Protein AF-A0A919G7D2-F1 (afdb_monomer_lite)

Foldseek 3Di:
DKFKFAADDDDDDPDPPDDDPDDDDDDDPDAPPPDWDWDADPVRQWIWIHDRVRRMIMTGHPVVCVVCVVVCCVRGNDTPDDD

Secondary structure (DSSP, 8-state):
-EEEEEPPPPPPPP-----TT-PPPS-SS-S-SSS-EEEE-TTSSSEEEEETTTTEEEEE-HHHHHHHHHHHHHHH-S-SEE-

Sequenc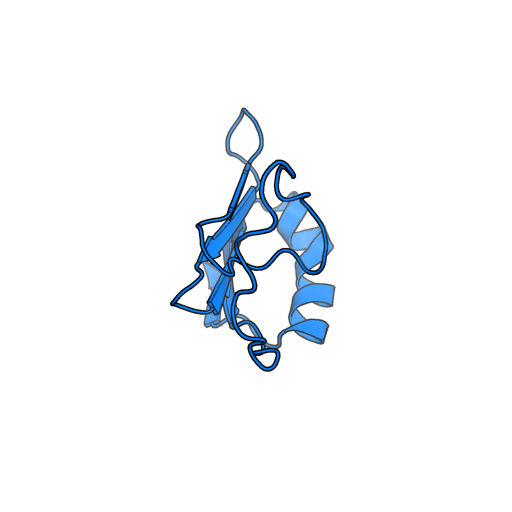e (83 aa):
MRIRIRRRRKEARPYICAIPGRPPRPGKGTYPDGDYYLHVTDDLRLGTFGHPWEQTLTIWGPTLLAAVAPELTELLGNPIRQR

Organism: NCBI:txid67307

Structure (mmCIF, N/CA/C/O backbone):
data_AF-A0A919G7D2-F1
#
_entry.id   AF-A0A919G7D2-F1
#
loop_
_atom_site.group_PDB
_atom_site.id
_atom_site.type_symbol
_atom_site.label_atom_id
_atom_site.label_alt_id
_atom_site.label_comp_id
_atom_site.label_asym_id
_atom_site.label_entity_id
_atom_site.label_seq_id
_atom_site.pdbx_PDB_ins_code
_atom_site.Cartn_x
_atom_site.Cartn_y
_atom_site.Cartn_z
_atom_site.occupancy
_atom_site.B_iso_or_equiv
_atom_site.auth_seq_id
_atom_site.auth_comp_id
_atom_site.auth_asym_id
_atom_site.auth_atom_id
_atom_site.pdbx_PDB_model_num
ATOM 1 N N . MET A 1 1 ? -13.252 0.147 5.710 1.00 82.88 1 MET A N 1
ATOM 2 C CA . MET A 1 1 ? -12.129 -0.255 6.578 1.00 82.88 1 MET A CA 1
ATOM 3 C C . MET A 1 1 ? -10.822 -0.128 5.806 1.00 82.88 1 MET A C 1
ATOM 5 O O . MET A 1 1 ? -10.772 -0.522 4.639 1.00 82.88 1 MET A O 1
ATOM 9 N N . ARG A 1 2 ? -9.807 0.476 6.425 1.00 89.12 2 ARG A N 1
ATOM 10 C CA . ARG A 1 2 ? -8.469 0.757 5.896 1.00 89.12 2 ARG A CA 1
ATOM 11 C C . ARG A 1 2 ? -7.420 0.728 7.010 1.00 89.12 2 ARG A C 1
ATOM 13 O O . ARG A 1 2 ? -7.693 1.153 8.134 1.00 89.12 2 ARG A O 1
ATOM 20 N N . ILE A 1 3 ? -6.202 0.313 6.677 1.00 90.06 3 ILE A N 1
ATOM 21 C CA . ILE A 1 3 ? -5.043 0.368 7.578 1.00 90.06 3 ILE A CA 1
ATOM 22 C C . ILE A 1 3 ? -3.901 1.149 6.932 1.00 90.06 3 ILE A C 1
ATOM 24 O O . ILE A 1 3 ? -3.738 1.135 5.713 1.00 90.06 3 ILE A O 1
ATOM 28 N N . ARG A 1 4 ? -3.098 1.827 7.752 1.00 90.50 4 ARG A N 1
ATOM 29 C CA . ARG A 1 4 ? -1.865 2.500 7.340 1.00 90.50 4 ARG A CA 1
ATOM 30 C C . ARG A 1 4 ? -0.705 2.006 8.189 1.00 90.50 4 ARG A C 1
ATOM 32 O O . ARG A 1 4 ? -0.752 2.126 9.410 1.00 90.50 4 ARG A O 1
ATOM 39 N N . ILE A 1 5 ? 0.339 1.504 7.545 1.00 88.81 5 ILE A N 1
ATOM 40 C CA . ILE A 1 5 ? 1.525 0.922 8.184 1.00 88.81 5 ILE A CA 1
ATOM 41 C C . ILE A 1 5 ? 2.774 1.735 7.822 1.00 88.81 5 ILE A C 1
ATOM 43 O O . ILE A 1 5 ? 2.904 2.211 6.687 1.00 88.81 5 ILE A O 1
ATOM 47 N N . ARG A 1 6 ? 3.697 1.903 8.784 1.00 86.25 6 ARG A N 1
ATOM 48 C CA . ARG A 1 6 ? 5.027 2.475 8.519 1.00 86.25 6 ARG A CA 1
ATOM 49 C C . ARG A 1 6 ? 5.875 1.412 7.844 1.00 86.25 6 ARG A C 1
ATOM 51 O O . ARG A 1 6 ? 5.877 0.261 8.252 1.00 86.25 6 ARG A O 1
ATOM 58 N N . ARG A 1 7 ? 6.640 1.806 6.838 1.00 75.81 7 ARG A N 1
ATOM 59 C CA . ARG A 1 7 ? 7.556 0.903 6.152 1.00 75.81 7 ARG A CA 1
ATOM 60 C C . ARG A 1 7 ? 8.949 0.974 6.755 1.00 75.81 7 ARG A C 1
ATOM 62 O O . ARG A 1 7 ? 9.422 2.057 7.103 1.00 75.81 7 ARG A O 1
ATOM 69 N N . ARG A 1 8 ? 9.621 -0.176 6.859 1.00 67.88 8 ARG A N 1
ATOM 70 C CA . ARG A 1 8 ? 11.034 -0.222 7.249 1.00 67.88 8 ARG A CA 1
ATOM 71 C C . ARG A 1 8 ? 11.898 0.343 6.125 1.00 67.88 8 ARG A C 1
ATOM 73 O O . ARG A 1 8 ? 11.761 -0.050 4.969 1.00 67.88 8 ARG A O 1
ATOM 80 N N . ARG A 1 9 ? 12.789 1.271 6.478 1.00 56.34 9 ARG A N 1
ATOM 81 C CA . ARG A 1 9 ? 13.772 1.853 5.560 1.00 56.34 9 ARG A CA 1
ATOM 82 C C . ARG A 1 9 ? 14.752 0.752 5.144 1.00 56.34 9 ARG A C 1
ATOM 84 O O . ARG A 1 9 ? 15.446 0.216 6.002 1.00 56.34 9 ARG A O 1
ATOM 91 N N . LYS A 1 10 ? 14.828 0.421 3.852 1.00 51.28 10 LYS A N 1
ATOM 92 C CA . LYS A 1 10 ? 16.060 -0.164 3.304 1.00 51.28 10 LYS A CA 1
ATOM 93 C C . LYS A 1 10 ? 17.035 0.976 3.034 1.00 51.28 10 LYS A C 1
ATOM 95 O O . LYS A 1 10 ? 16.620 2.065 2.645 1.00 51.28 10 LYS A O 1
ATOM 100 N N . GLU A 1 11 ? 18.307 0.732 3.310 1.00 46.00 11 GLU A N 1
ATOM 101 C CA . GLU A 1 11 ? 19.405 1.651 3.028 1.00 46.00 11 GLU A CA 1
ATOM 102 C C . GLU A 1 11 ? 19.304 2.149 1.577 1.00 46.00 11 GLU A C 1
ATOM 104 O O . GLU A 1 11 ?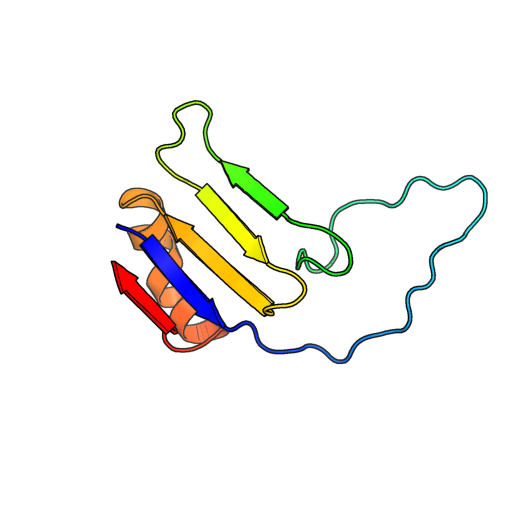 19.202 1.351 0.642 1.00 46.00 11 GLU A O 1
ATOM 109 N N . ALA A 1 12 ? 19.217 3.470 1.410 1.00 45.62 12 ALA A N 1
ATOM 110 C CA . ALA A 1 12 ? 19.015 4.098 0.112 1.00 45.62 12 ALA A CA 1
ATOM 111 C C . ALA A 1 12 ? 20.291 3.933 -0.717 1.00 45.62 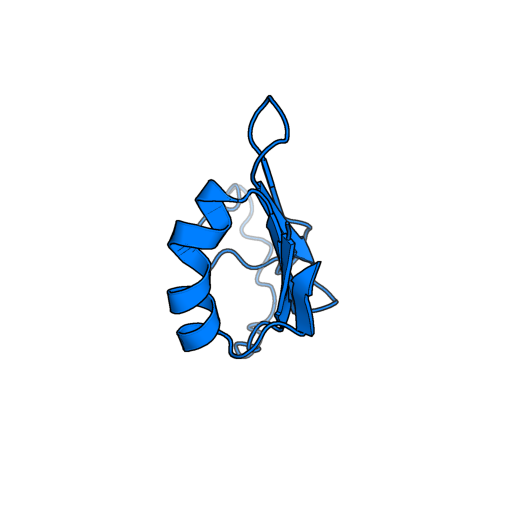12 ALA A C 1
ATOM 113 O O . ALA A 1 12 ? 21.356 4.396 -0.311 1.00 45.62 12 ALA A O 1
ATOM 114 N N . ARG A 1 13 ? 20.198 3.278 -1.877 1.00 44.88 13 ARG A N 1
ATOM 115 C CA . ARG A 1 13 ? 21.271 3.346 -2.873 1.00 44.88 13 ARG A CA 1
ATOM 116 C C . ARG A 1 13 ? 21.069 4.614 -3.704 1.00 44.88 13 ARG A C 1
ATOM 118 O O . ARG A 1 13 ? 19.926 4.901 -4.052 1.00 44.88 13 ARG A O 1
ATOM 125 N N . PRO A 1 14 ? 22.136 5.373 -4.011 1.00 40.78 14 PRO A N 1
ATOM 126 C CA . PRO A 1 14 ? 22.018 6.586 -4.803 1.00 40.78 14 PRO A CA 1
ATOM 127 C C . PRO A 1 14 ? 21.394 6.261 -6.160 1.00 40.78 14 PRO A C 1
ATOM 129 O O . PRO A 1 14 ? 21.720 5.255 -6.794 1.00 40.78 14 PRO A O 1
ATOM 132 N N . TYR A 1 15 ? 20.464 7.115 -6.566 1.00 47.38 15 TYR A N 1
ATOM 133 C CA . TYR A 1 15 ? 19.679 7.002 -7.784 1.00 47.38 15 TYR A CA 1
ATOM 134 C C . TYR A 1 15 ? 20.612 6.981 -9.001 1.00 47.38 15 TYR A C 1
ATOM 136 O O . TYR A 1 15 ? 21.136 8.013 -9.413 1.00 47.38 15 TYR A O 1
ATOM 144 N N . ILE A 1 16 ? 20.831 5.807 -9.593 1.00 43.78 16 ILE A N 1
ATOM 145 C CA . ILE A 1 16 ? 21.499 5.701 -10.894 1.00 43.78 16 ILE A CA 1
ATOM 146 C C . ILE A 1 16 ? 20.416 5.853 -11.961 1.00 43.78 16 ILE A C 1
ATOM 148 O O . ILE A 1 16 ? 19.928 4.878 -12.529 1.00 43.78 16 ILE A O 1
ATOM 152 N N . CYS A 1 17 ? 19.982 7.089 -12.190 1.00 43.47 17 CYS A N 1
ATOM 153 C CA . CYS A 1 17 ? 19.134 7.418 -13.325 1.00 43.47 17 CYS A CA 1
ATOM 154 C C . CYS A 1 17 ? 20.011 8.078 -14.390 1.00 43.47 17 CYS A C 1
ATOM 156 O O . CYS A 1 17 ? 20.295 9.264 -14.282 1.00 43.47 17 CYS A O 1
ATOM 158 N N . ALA A 1 18 ? 20.499 7.280 -15.347 1.00 48.22 18 ALA A N 1
ATOM 159 C CA . ALA A 1 18 ? 20.733 7.656 -16.751 1.00 48.22 18 ALA A CA 1
ATOM 160 C C . ALA A 1 18 ? 21.649 6.623 -17.435 1.00 48.22 18 ALA A C 1
ATOM 162 O O . ALA A 1 18 ? 22.854 6.821 -17.556 1.00 48.22 18 ALA A O 1
ATOM 163 N N . ILE A 1 19 ? 21.076 5.521 -17.930 1.00 53.19 19 ILE A N 1
ATOM 164 C CA . ILE A 1 19 ? 21.656 4.851 -19.103 1.00 53.19 19 ILE A CA 1
ATOM 165 C C . ILE A 1 19 ? 20.885 5.403 -20.308 1.00 53.19 19 ILE A C 1
ATOM 167 O O . ILE A 1 19 ? 19.672 5.174 -20.375 1.00 53.19 19 ILE A O 1
ATOM 171 N N . PRO A 1 20 ? 21.528 6.136 -21.234 1.00 50.78 20 PRO A N 1
ATOM 172 C CA . PRO A 1 20 ? 20.859 6.647 -22.425 1.00 50.78 20 PRO A CA 1
ATOM 173 C C . PRO A 1 20 ? 20.189 5.508 -23.206 1.00 50.78 20 PRO A C 1
ATOM 175 O O . PRO A 1 20 ? 20.823 4.502 -23.516 1.00 50.78 20 PRO A O 1
ATOM 178 N N . GLY A 1 21 ? 18.896 5.651 -23.507 1.00 60.94 21 GLY A N 1
ATOM 179 C CA . GLY A 1 21 ? 18.162 4.737 -24.389 1.00 60.94 21 GLY A CA 1
ATOM 180 C C . GLY A 1 21 ? 17.490 3.521 -23.737 1.00 60.94 21 GLY A C 1
ATOM 181 O O . GLY A 1 21 ? 16.869 2.739 -24.454 1.00 60.94 21 GLY A O 1
ATOM 182 N N . ARG A 1 22 ? 17.544 3.344 -22.406 1.00 52.19 22 ARG A N 1
ATOM 183 C CA . ARG A 1 22 ? 16.793 2.269 -21.727 1.00 52.19 22 ARG A CA 1
ATOM 184 C C . ARG A 1 22 ? 15.562 2.824 -20.996 1.00 52.19 22 ARG A C 1
ATOM 186 O O . ARG A 1 22 ? 15.746 3.645 -20.100 1.00 52.19 22 ARG A O 1
ATOM 193 N N . PRO A 1 23 ? 14.329 2.357 -21.276 1.00 51.12 23 PRO A N 1
ATOM 194 C CA . PRO A 1 23 ? 13.203 2.655 -20.397 1.00 51.12 23 PRO A CA 1
ATOM 195 C C . PRO A 1 23 ? 13.448 1.986 -19.028 1.00 51.12 23 PRO A C 1
ATOM 197 O O . PRO A 1 23 ? 13.824 0.805 -18.989 1.00 51.12 23 PRO A O 1
ATOM 200 N N . PRO A 1 24 ? 13.273 2.696 -17.899 1.00 54.31 24 PRO A N 1
ATOM 201 C CA . PRO A 1 24 ? 13.322 2.084 -16.573 1.00 54.31 24 PRO A CA 1
ATOM 202 C C . PRO A 1 24 ? 12.317 0.924 -16.504 1.00 54.31 24 PRO A C 1
ATOM 204 O O . PRO A 1 24 ? 11.154 1.100 -16.861 1.00 54.31 24 PRO A O 1
ATOM 207 N N . ARG A 1 25 ? 12.742 -0.281 -16.088 1.00 52.22 25 ARG A N 1
ATOM 208 C CA . ARG A 1 25 ? 11.811 -1.415 -15.938 1.00 52.22 25 ARG A CA 1
ATOM 209 C C . ARG A 1 25 ? 11.193 -1.445 -14.535 1.00 52.22 25 ARG A C 1
ATOM 211 O O . ARG A 1 25 ? 11.935 -1.291 -13.563 1.00 52.22 25 ARG A O 1
ATOM 218 N N . PRO A 1 26 ? 9.881 -1.723 -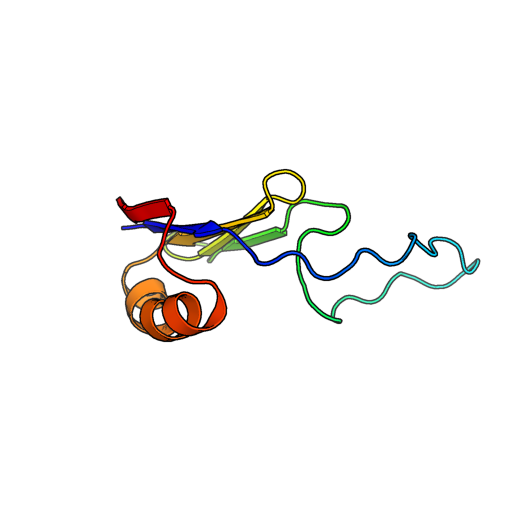14.424 1.00 52.00 26 PRO A N 1
ATOM 219 C CA . PRO A 1 26 ? 9.195 -1.870 -13.148 1.00 52.00 26 PRO A CA 1
ATOM 220 C C . PRO A 1 26 ? 9.580 -3.210 -12.502 1.00 52.00 26 PRO A C 1
ATOM 222 O O . PRO A 1 26 ? 9.627 -4.234 -13.182 1.00 52.00 26 PRO A O 1
ATOM 225 N N . GLY A 1 27 ? 9.837 -3.221 -11.188 1.00 52.12 27 GLY A N 1
ATOM 226 C CA . GLY A 1 27 ? 9.826 -4.470 -10.413 1.00 52.12 27 GLY A CA 1
ATOM 227 C C . GLY A 1 27 ? 11.129 -4.941 -9.761 1.00 52.12 27 GLY A C 1
ATOM 228 O O . GLY A 1 27 ? 11.457 -6.121 -9.850 1.00 52.12 27 GLY A O 1
ATOM 229 N N . LYS A 1 28 ? 11.823 -4.107 -8.976 1.00 38.81 28 LYS A N 1
ATOM 230 C CA . LYS A 1 28 ? 12.622 -4.674 -7.871 1.00 38.81 28 LYS A CA 1
ATOM 231 C C . LYS A 1 28 ? 12.436 -3.902 -6.568 1.00 38.81 28 LYS A C 1
ATOM 233 O O . LYS A 1 28 ? 13.145 -2.946 -6.291 1.00 38.81 28 LYS A O 1
ATOM 238 N N . GLY A 1 29 ? 11.468 -4.374 -5.775 1.00 46.06 29 GLY A N 1
ATOM 239 C CA . GLY A 1 29 ? 11.131 -3.850 -4.452 1.00 46.06 29 GLY A CA 1
ATOM 240 C C . GLY A 1 29 ? 10.198 -2.651 -4.509 1.00 46.06 29 GLY A C 1
ATOM 241 O O . GLY A 1 29 ? 10.574 -1.604 -4.004 1.00 46.06 29 GLY A O 1
ATOM 242 N N . THR A 1 30 ? 9.018 -2.782 -5.127 1.00 46.50 30 THR A N 1
ATOM 243 C CA . THR A 1 30 ? 8.123 -1.644 -5.374 1.00 46.50 30 THR A CA 1
ATOM 244 C C . THR A 1 30 ? 7.672 -0.997 -4.069 1.00 46.50 30 THR A C 1
ATOM 246 O O . THR A 1 30 ? 6.740 -1.402 -3.379 1.00 46.50 30 THR A O 1
ATOM 249 N N . TYR A 1 31 ? 8.433 0.026 -3.734 1.00 49.84 31 TYR A N 1
ATOM 250 C CA . TYR A 1 31 ? 8.216 1.051 -2.758 1.00 49.84 31 TYR A CA 1
ATOM 251 C C . TYR A 1 31 ? 8.245 2.342 -3.578 1.00 49.84 31 TYR A C 1
ATOM 253 O O . TYR A 1 31 ? 9.037 2.409 -4.516 1.00 49.84 31 TYR A O 1
ATOM 261 N N . PRO A 1 32 ? 7.434 3.369 -3.278 1.00 48.69 32 PRO A N 1
ATOM 262 C CA . PRO A 1 32 ? 7.730 4.699 -3.772 1.00 48.69 32 PRO A CA 1
ATOM 263 C C . PRO A 1 32 ? 9.153 5.101 -3.351 1.00 48.69 32 PRO A C 1
ATOM 265 O O . PRO A 1 32 ? 9.400 5.433 -2.193 1.00 48.69 32 PRO A O 1
ATOM 268 N N . ASP A 1 33 ? 10.074 4.957 -4.300 1.00 55.34 33 ASP A N 1
ATOM 269 C CA . ASP A 1 33 ? 11.450 5.444 -4.338 1.00 55.34 33 ASP A CA 1
ATOM 270 C C . ASP A 1 33 ? 11.533 6.340 -5.577 1.00 55.34 33 ASP A C 1
ATOM 272 O O . ASP A 1 33 ? 11.978 5.929 -6.646 1.00 55.34 33 ASP A O 1
ATOM 276 N N . GLY A 1 34 ? 10.900 7.509 -5.467 1.00 66.81 34 GLY A N 1
ATOM 277 C CA . GLY A 1 34 ? 10.731 8.458 -6.567 1.00 66.81 34 GLY A CA 1
ATOM 278 C C . GLY A 1 34 ? 9.317 9.030 -6.647 1.00 66.81 34 GLY A C 1
ATOM 279 O O . GLY A 1 34 ? 9.164 10.230 -6.472 1.00 66.81 34 GLY A O 1
ATOM 280 N N . ASP A 1 35 ? 8.287 8.179 -6.788 1.00 70.62 35 ASP A N 1
ATOM 281 C CA . ASP A 1 35 ? 6.908 8.599 -7.128 1.00 70.62 35 ASP A CA 1
ATOM 282 C C . ASP A 1 35 ? 5.814 7.870 -6.335 1.00 70.62 35 ASP A C 1
ATOM 284 O O . ASP A 1 35 ? 6.065 6.818 -5.755 1.00 70.62 35 ASP A O 1
ATOM 288 N N . TYR A 1 36 ? 4.583 8.400 -6.321 1.00 78.38 36 TYR A N 1
ATOM 289 C CA . TYR A 1 36 ? 3.416 7.752 -5.703 1.00 78.38 36 TYR A CA 1
ATOM 290 C C . TYR A 1 36 ? 3.008 6.470 -6.440 1.00 78.38 36 TYR A C 1
ATOM 292 O O . TYR A 1 36 ? 2.866 6.466 -7.659 1.00 78.38 36 TYR A O 1
ATOM 300 N N . TYR A 1 37 ? 2.711 5.407 -5.686 1.00 80.94 37 TYR A N 1
ATOM 301 C CA . TYR A 1 37 ? 2.094 4.193 -6.231 1.00 80.94 37 TYR A CA 1
ATOM 302 C C . TYR A 1 37 ? 0.649 4.081 -5.754 1.00 80.94 37 TYR A C 1
ATOM 304 O O . TYR A 1 37 ? 0.392 4.100 -4.547 1.00 80.94 37 TYR A O 1
ATOM 312 N N . LEU A 1 38 ? -0.273 3.928 -6.703 1.00 89.25 38 LEU A N 1
ATOM 313 C CA . LEU A 1 38 ? -1.694 3.715 -6.464 1.00 89.25 38 LEU A CA 1
ATOM 314 C C . LEU A 1 38 ? -2.150 2.502 -7.278 1.00 89.25 38 LEU A C 1
ATOM 316 O O . LEU A 1 38 ? -2.136 2.543 -8.504 1.00 89.25 38 LEU A O 1
ATOM 320 N N . HIS A 1 39 ? -2.557 1.436 -6.592 1.00 90.75 39 HIS A N 1
ATOM 321 C CA . HIS A 1 39 ? -3.213 0.290 -7.223 1.00 90.75 39 HIS A CA 1
ATOM 322 C C . HIS A 1 39 ? -4.630 0.205 -6.687 1.00 90.75 39 HIS A C 1
ATOM 324 O O . HIS A 1 39 ? -4.817 0.154 -5.471 1.00 90.75 39 HIS A O 1
ATOM 330 N N . VAL A 1 40 ? -5.618 0.198 -7.568 1.00 95.31 40 VAL A N 1
ATOM 331 C CA . VAL A 1 40 ? -7.026 0.239 -7.186 1.00 95.31 40 VAL A CA 1
ATOM 332 C C . VAL A 1 40 ? -7.855 -0.536 -8.206 1.00 95.31 40 VAL A C 1
ATOM 334 O O . VAL A 1 40 ? -7.477 -0.597 -9.374 1.00 95.31 40 VAL A O 1
ATOM 337 N N . THR A 1 41 ? -8.945 -1.163 -7.768 1.00 94.56 41 THR A N 1
ATOM 338 C CA . THR A 1 41 ? -9.948 -1.732 -8.680 1.00 94.56 41 THR A CA 1
ATOM 339 C C . THR A 1 41 ? -10.749 -0.639 -9.377 1.00 94.56 41 THR A C 1
ATOM 341 O O . THR A 1 41 ? -10.885 0.460 -8.846 1.00 94.56 41 THR A O 1
ATOM 344 N N . ASP A 1 42 ? -11.343 -0.948 -10.529 1.00 96.06 42 ASP A N 1
ATOM 345 C CA . ASP A 1 42 ? -12.156 0.018 -11.287 1.00 96.06 42 ASP A CA 1
ATOM 346 C C . ASP A 1 42 ? -13.328 0.586 -10.469 1.00 96.06 42 ASP A C 1
ATOM 348 O O . ASP A 1 42 ? -13.708 1.745 -10.619 1.00 96.06 42 ASP A O 1
ATOM 352 N N . ASP A 1 43 ? -13.875 -0.214 -9.550 1.00 95.69 43 ASP A N 1
ATOM 353 C CA . ASP A 1 43 ? -14.961 0.175 -8.646 1.00 95.69 43 ASP A CA 1
ATOM 354 C C . ASP A 1 43 ? -14.488 0.881 -7.359 1.00 95.69 43 ASP A C 1
ATOM 356 O O . ASP A 1 43 ? -15.299 1.204 -6.488 1.00 95.69 43 ASP A O 1
ATOM 360 N N . LEU A 1 44 ? -13.177 1.102 -7.220 1.00 93.25 44 LEU A N 1
ATOM 361 C CA . LEU A 1 44 ? -12.507 1.769 -6.101 1.00 93.25 44 LEU A CA 1
ATOM 362 C C . LEU A 1 44 ? -12.689 1.109 -4.723 1.00 93.25 44 LEU A C 1
ATOM 364 O O . LEU A 1 44 ? -12.284 1.674 -3.699 1.00 93.25 44 LEU A O 1
ATOM 368 N N . ARG A 1 45 ? -13.256 -0.101 -4.661 1.00 94.88 45 ARG A N 1
ATOM 369 C CA . ARG A 1 45 ? -13.586 -0.767 -3.390 1.00 94.88 45 ARG A CA 1
ATOM 370 C C . ARG A 1 45 ? -12.368 -1.284 -2.638 1.00 94.88 45 ARG A C 1
ATOM 372 O O . ARG A 1 45 ? -12.409 -1.364 -1.406 1.00 94.88 45 ARG A O 1
ATOM 379 N N . LEU A 1 46 ? -11.300 -1.636 -3.349 1.00 95.06 46 LEU A N 1
ATOM 380 C CA . LEU A 1 46 ? -10.070 -2.164 -2.768 1.00 95.06 46 LEU A CA 1
ATOM 381 C C . LEU A 1 46 ? -8.838 -1.577 -3.446 1.00 95.06 46 LEU A C 1
ATOM 383 O O . LEU A 1 46 ? -8.850 -1.267 -4.637 1.00 95.06 46 LEU A O 1
ATOM 387 N N . GLY A 1 47 ? -7.767 -1.422 -2.675 1.00 94.12 47 GLY A N 1
ATOM 388 C CA . GLY A 1 47 ? -6.537 -0.880 -3.221 1.00 94.12 47 GLY A CA 1
ATOM 389 C C . GLY A 1 47 ? -5.438 -0.617 -2.207 1.00 94.12 47 GLY A C 1
ATOM 390 O O . GLY A 1 47 ? -5.568 -0.864 -1.003 1.00 94.12 47 GLY A O 1
ATOM 391 N N . THR A 1 48 ? -4.326 -0.124 -2.744 1.00 93.06 48 THR A N 1
ATOM 392 C CA . THR A 1 48 ? -3.109 0.225 -2.019 1.00 93.06 48 THR A CA 1
ATOM 393 C C . THR A 1 48 ? -2.586 1.586 -2.463 1.00 93.06 48 THR A C 1
ATOM 395 O O . THR A 1 48 ? -2.611 1.923 -3.644 1.00 93.06 48 THR A O 1
ATOM 398 N N . PHE A 1 49 ? -2.091 2.364 -1.504 1.00 91.62 49 PHE A N 1
ATOM 399 C CA . PHE A 1 49 ? -1.469 3.662 -1.737 1.00 91.62 49 PHE A CA 1
ATOM 400 C C . PHE A 1 49 ? -0.142 3.752 -0.986 1.00 91.62 49 PHE A C 1
ATOM 402 O O . PHE A 1 49 ? -0.101 3.670 0.247 1.00 91.62 49 PHE A O 1
ATOM 409 N N . GLY A 1 50 ? 0.946 3.913 -1.735 1.00 88.81 50 GLY A N 1
ATOM 410 C CA . GLY A 1 50 ? 2.292 4.091 -1.208 1.00 88.81 50 GLY A CA 1
ATOM 411 C C . GLY A 1 50 ? 2.702 5.560 -1.214 1.00 88.81 50 GLY A C 1
ATOM 412 O O . GLY A 1 50 ? 2.787 6.167 -2.279 1.00 88.81 50 GLY A O 1
ATOM 413 N N . HIS A 1 51 ? 3.062 6.095 -0.044 1.00 83.94 51 HIS A N 1
ATOM 414 C CA . HIS A 1 51 ? 3.629 7.440 0.082 1.00 83.94 51 HIS A CA 1
ATOM 415 C C . HIS A 1 51 ? 5.169 7.375 0.195 1.00 83.94 51 HIS A C 1
ATOM 417 O O . HIS A 1 51 ? 5.658 6.834 1.195 1.00 83.94 51 HIS A O 1
ATOM 423 N N . PRO A 1 52 ? 5.940 7.944 -0.762 1.00 76.44 52 PRO A N 1
ATOM 424 C CA . PRO A 1 52 ? 7.410 7.900 -0.758 1.00 76.44 52 PRO A CA 1
ATOM 425 C C . PRO A 1 52 ? 7.995 8.577 0.468 1.00 76.44 52 PRO A C 1
ATOM 427 O O . PRO A 1 52 ? 8.651 7.946 1.288 1.00 76.44 52 PRO A O 1
ATOM 430 N N . TRP A 1 53 ? 7.698 9.860 0.646 1.00 77.31 53 TRP A N 1
ATOM 431 C CA . TRP A 1 53 ? 8.371 10.667 1.664 1.00 77.31 53 TRP A CA 1
ATOM 432 C C . TRP A 1 53 ? 7.961 10.295 3.091 1.00 77.31 53 TRP A C 1
ATOM 434 O O . TRP A 1 53 ? 8.803 10.208 3.979 1.00 77.31 53 TRP A O 1
ATOM 444 N N . GLU A 1 54 ? 6.688 9.958 3.308 1.00 82.75 54 GLU A N 1
ATOM 445 C CA . GLU A 1 54 ? 6.221 9.451 4.598 1.00 82.75 54 GLU A CA 1
ATOM 446 C C . GLU A 1 54 ? 6.574 7.979 4.841 1.00 82.75 54 GLU A C 1
ATOM 448 O O . GLU A 1 54 ? 6.391 7.493 5.955 1.00 82.75 54 GLU A O 1
ATOM 453 N N . GLN A 1 55 ? 7.067 7.239 3.844 1.00 84.31 55 GLN A N 1
ATOM 454 C CA . GLN A 1 55 ? 7.380 5.814 3.977 1.00 84.31 55 GLN A CA 1
ATOM 455 C C . GLN A 1 55 ? 6.210 5.023 4.580 1.00 84.31 55 GLN A C 1
ATOM 457 O O . GLN A 1 55 ? 6.369 4.267 5.538 1.00 84.31 55 GLN A O 1
ATOM 462 N N . THR A 1 56 ? 5.007 5.217 4.038 1.00 87.69 56 THR A N 1
ATOM 463 C CA . THR A 1 56 ? 3.801 4.515 4.502 1.00 87.69 56 THR A CA 1
ATOM 464 C C . THR A 1 56 ? 3.107 3.780 3.373 1.00 87.69 56 THR A C 1
ATOM 466 O O . THR A 1 56 ? 3.147 4.207 2.219 1.00 87.69 56 THR A O 1
ATOM 469 N N . LEU A 1 57 ? 2.456 2.678 3.736 1.00 90.56 57 LEU A N 1
ATOM 470 C CA . LEU A 1 57 ? 1.541 1.937 2.880 1.00 90.56 57 LEU A CA 1
ATOM 471 C C . LEU A 1 57 ? 0.144 2.013 3.487 1.00 90.56 57 LEU A C 1
ATOM 473 O O . LEU A 1 57 ? -0.047 1.658 4.650 1.00 90.56 57 LEU A O 1
ATOM 477 N N . THR A 1 58 ? -0.814 2.496 2.705 1.00 93.38 58 THR A N 1
ATOM 478 C CA . THR A 1 58 ? -2.237 2.478 3.044 1.00 93.38 58 THR A CA 1
ATOM 479 C C . THR A 1 58 ? -2.909 1.375 2.244 1.00 93.38 58 THR A C 1
ATOM 481 O O . THR A 1 58 ? -2.723 1.317 1.034 1.00 93.38 58 THR A O 1
ATOM 484 N N . ILE A 1 59 ? -3.688 0.523 2.904 1.00 94.44 59 ILE A N 1
ATOM 485 C CA . ILE A 1 59 ? -4.473 -0.550 2.283 1.00 94.44 59 ILE A CA 1
ATOM 486 C C . ILE A 1 59 ? -5.935 -0.366 2.682 1.00 94.44 59 ILE A C 1
ATOM 488 O O . ILE A 1 59 ? -6.217 -0.046 3.839 1.00 94.44 59 ILE A O 1
ATOM 492 N N . TRP A 1 60 ? -6.868 -0.564 1.754 1.00 96.31 60 TRP A N 1
ATOM 493 C CA . TRP A 1 60 ? -8.306 -0.533 2.034 1.00 96.31 60 TRP A CA 1
ATOM 494 C C . TRP A 1 60 ? -9.061 -1.620 1.277 1.00 96.31 60 TRP A C 1
ATOM 496 O O . TRP A 1 60 ? -8.552 -2.221 0.331 1.00 96.31 60 TRP A O 1
ATOM 506 N N . GLY A 1 61 ? -10.298 -1.841 1.715 1.00 95.88 61 GLY A N 1
ATOM 507 C CA . GLY A 1 61 ? -11.157 -2.904 1.213 1.00 95.88 61 GLY A CA 1
ATOM 508 C C . GLY A 1 61 ? -11.180 -4.073 2.201 1.00 95.88 61 GLY A C 1
ATOM 509 O O . GLY A 1 61 ? -10.118 -4.615 2.506 1.00 95.88 61 GLY A O 1
ATOM 510 N N . PRO A 1 62 ? -12.353 -4.474 2.726 1.00 94.19 62 PRO A N 1
ATOM 511 C CA . PRO A 1 62 ? -12.448 -5.526 3.742 1.00 94.19 62 PRO A CA 1
ATOM 512 C C . PRO A 1 62 ? -11.810 -6.848 3.304 1.00 94.19 62 PRO A C 1
ATOM 514 O O . PRO A 1 62 ? -11.033 -7.428 4.054 1.00 94.19 62 PRO A O 1
ATOM 517 N N . THR A 1 63 ? -12.076 -7.278 2.068 1.00 94.56 63 THR A N 1
ATOM 518 C CA . THR A 1 63 ? -11.549 -8.529 1.508 1.00 94.56 63 THR A CA 1
ATOM 519 C C . THR A 1 63 ? -10.028 -8.509 1.393 1.00 94.56 63 THR A C 1
ATOM 521 O O . THR A 1 63 ? -9.367 -9.462 1.790 1.00 94.56 63 THR A O 1
ATOM 524 N N . LEU A 1 64 ? -9.461 -7.402 0.901 1.00 93.88 64 LEU A N 1
ATOM 525 C CA . LEU A 1 64 ? -8.013 -7.255 0.775 1.00 93.88 64 LEU A CA 1
ATOM 526 C C . LEU A 1 64 ? -7.349 -7.226 2.155 1.00 93.88 64 LEU A C 1
ATOM 528 O O . LEU A 1 64 ? -6.369 -7.926 2.376 1.00 93.88 64 LEU A O 1
ATOM 532 N N . LEU A 1 65 ? -7.907 -6.463 3.099 1.00 94.94 65 LEU A N 1
ATOM 533 C CA . LEU A 1 65 ? -7.389 -6.392 4.465 1.00 94.94 65 LEU A CA 1
ATOM 534 C C . LEU A 1 65 ? -7.406 -7.746 5.169 1.00 94.94 65 LEU A C 1
ATOM 536 O O . LEU A 1 65 ? -6.421 -8.085 5.815 1.00 94.94 65 LEU A O 1
ATOM 540 N N . ALA A 1 66 ? -8.486 -8.515 5.029 1.00 94.19 66 ALA A N 1
ATOM 541 C CA . ALA A 1 66 ? -8.572 -9.849 5.611 1.00 94.19 66 ALA A CA 1
ATOM 542 C C . ALA A 1 66 ? -7.472 -10.780 5.076 1.00 94.19 66 ALA A C 1
ATOM 544 O O . ALA A 1 66 ? -6.939 -11.583 5.834 1.00 94.19 66 ALA A O 1
ATOM 545 N N . ALA A 1 67 ? -7.104 -10.633 3.800 1.00 94.81 67 ALA A N 1
ATOM 546 C CA . ALA A 1 67 ? -6.067 -11.444 3.175 1.00 94.81 67 ALA A CA 1
ATOM 547 C C . ALA A 1 67 ? -4.643 -11.046 3.599 1.00 94.81 67 ALA A C 1
ATOM 549 O O . ALA A 1 67 ? -3.820 -11.923 3.822 1.00 94.81 67 ALA A O 1
ATOM 550 N N . VAL A 1 68 ? -4.333 -9.745 3.710 1.00 92.69 68 VAL A N 1
ATOM 551 C CA . VAL A 1 68 ? -2.929 -9.286 3.833 1.00 92.69 68 VAL A CA 1
ATOM 552 C C . VAL A 1 68 ? -2.551 -8.710 5.198 1.00 92.69 68 VAL A C 1
ATOM 554 O O . VAL A 1 68 ? -1.366 -8.540 5.478 1.00 92.69 68 VAL A O 1
ATOM 557 N N . ALA A 1 69 ? -3.513 -8.353 6.056 1.00 91.31 69 ALA A N 1
ATOM 558 C CA . ALA A 1 69 ? -3.207 -7.660 7.311 1.00 91.31 69 ALA A CA 1
ATOM 559 C C . ALA A 1 69 ? -2.293 -8.452 8.268 1.00 91.31 69 ALA A C 1
ATOM 561 O O . ALA A 1 69 ? -1.396 -7.817 8.834 1.00 91.31 69 ALA A O 1
ATOM 562 N N . PRO A 1 70 ? -2.450 -9.782 8.452 1.00 92.56 70 PRO A N 1
ATOM 563 C CA . PRO A 1 70 ? -1.553 -10.556 9.311 1.00 92.56 70 PRO A CA 1
ATOM 564 C C . PRO A 1 70 ? -0.104 -10.522 8.810 1.00 92.56 70 PRO A C 1
ATOM 566 O O . PRO A 1 70 ? 0.787 -10.101 9.545 1.00 92.56 70 PRO A O 1
ATOM 569 N N . GLU A 1 71 ? 0.112 -10.842 7.531 1.00 92.56 71 GLU A N 1
ATOM 570 C CA . GLU A 1 71 ? 1.443 -10.870 6.908 1.00 92.56 71 GLU A CA 1
ATOM 571 C C . GLU A 1 71 ? 2.111 -9.490 6.919 1.00 92.56 71 GLU A C 1
ATOM 573 O O . GLU A 1 71 ? 3.296 -9.355 7.220 1.00 92.56 71 GLU A O 1
ATOM 578 N N . LEU A 1 72 ? 1.356 -8.423 6.634 1.00 89.19 72 LEU A N 1
ATOM 579 C CA . LEU A 1 72 ? 1.896 -7.065 6.684 1.00 89.19 72 LEU A CA 1
ATOM 580 C C . LE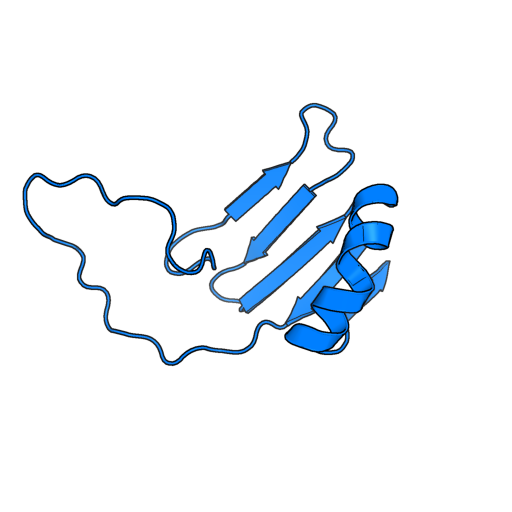U A 1 72 ? 2.251 -6.635 8.105 1.00 89.19 72 LEU A C 1
ATOM 582 O O . LEU A 1 72 ? 3.226 -5.905 8.282 1.00 89.19 72 LEU A O 1
ATOM 586 N N . THR A 1 73 ? 1.485 -7.076 9.102 1.00 90.56 73 THR A N 1
ATOM 587 C CA . THR A 1 73 ? 1.787 -6.784 10.507 1.00 90.56 73 THR A CA 1
ATOM 588 C C . THR A 1 73 ? 3.051 -7.514 10.950 1.00 90.56 73 THR A C 1
ATOM 590 O O . THR A 1 73 ? 3.888 -6.923 11.627 1.00 90.56 73 THR A O 1
ATOM 593 N N . GLU A 1 74 ? 3.241 -8.756 10.508 1.00 90.56 74 GLU A N 1
ATOM 594 C CA . GLU A 1 74 ? 4.472 -9.511 10.744 1.00 90.56 74 GLU A CA 1
ATOM 595 C C . GLU A 1 74 ? 5.688 -8.850 10.068 1.00 90.56 74 GLU A C 1
ATOM 597 O O . GLU A 1 74 ? 6.726 -8.639 10.697 1.00 90.56 74 GLU A O 1
ATOM 602 N N . LEU A 1 75 ? 5.558 -8.455 8.798 1.00 87.50 75 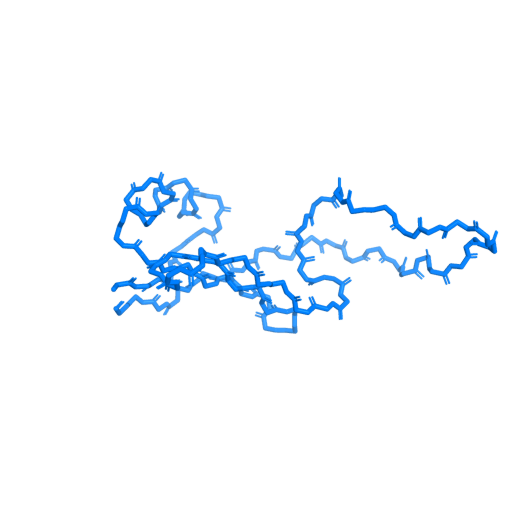LEU A N 1
ATOM 603 C CA . LEU A 1 75 ? 6.671 -7.924 8.005 1.00 87.50 75 LEU A CA 1
ATOM 604 C C . LEU A 1 75 ? 7.049 -6.479 8.360 1.00 87.50 75 LEU A C 1
ATOM 606 O O . LEU A 1 75 ? 8.231 -6.114 8.353 1.00 87.50 75 LEU A O 1
ATOM 610 N N . LEU A 1 76 ? 6.051 -5.628 8.603 1.00 86.88 76 LEU A N 1
ATOM 611 C CA . LEU A 1 76 ? 6.217 -4.175 8.723 1.00 86.88 76 LEU A CA 1
ATOM 612 C C . LEU A 1 76 ? 5.910 -3.648 10.130 1.00 86.88 76 LEU A C 1
ATOM 614 O O . LEU A 1 76 ? 6.236 -2.497 10.428 1.00 86.88 76 LEU A O 1
ATOM 618 N N . GLY A 1 77 ? 5.349 -4.483 11.003 1.00 90.62 77 GLY A N 1
ATOM 619 C CA . GLY A 1 77 ? 4.933 -4.120 12.350 1.00 90.62 77 GLY A CA 1
ATOM 620 C C . GLY A 1 77 ? 3.502 -3.589 12.415 1.00 90.62 77 GLY A C 1
ATOM 621 O O . GLY A 1 77 ? 2.745 -3.595 11.444 1.00 90.62 77 GLY A O 1
ATOM 622 N N . ASN A 1 78 ? 3.128 -3.099 13.596 1.00 93.56 78 ASN A N 1
ATOM 623 C CA . ASN A 1 78 ? 1.762 -2.664 13.866 1.00 93.56 78 ASN A CA 1
ATOM 624 C C . ASN A 1 78 ? 1.335 -1.462 12.997 1.00 93.56 78 ASN A C 1
ATOM 626 O O . ASN A 1 78 ? 2.112 -0.516 12.811 1.00 93.56 78 ASN A O 1
ATOM 630 N N . PRO A 1 79 ? 0.078 -1.435 12.513 1.00 93.00 79 PRO A N 1
ATOM 631 C CA . PRO A 1 79 ? -0.469 -0.266 11.838 1.00 93.00 79 PRO A CA 1
ATOM 632 C C . PRO A 1 79 ? -0.457 0.993 12.702 1.00 93.00 79 PRO A C 1
ATOM 634 O O . PRO A 1 79 ? -0.889 0.989 13.849 1.00 93.00 79 PRO A O 1
ATOM 637 N N . ILE A 1 80 ? -0.036 2.106 12.100 1.00 93.81 80 ILE A N 1
ATOM 638 C CA . ILE A 1 80 ? -0.064 3.444 12.709 1.00 93.81 80 ILE A CA 1
ATOM 639 C C . ILE A 1 80 ? -1.508 3.953 12.814 1.00 93.81 80 ILE A C 1
ATOM 641 O O . ILE A 1 80 ? -1.842 4.770 13.669 1.00 93.81 80 ILE A O 1
ATOM 645 N N . ARG A 1 81 ? -2.374 3.526 11.887 1.00 90.31 81 ARG A N 1
ATOM 646 C CA . ARG A 1 81 ? -3.781 3.930 11.844 1.00 90.31 81 ARG A CA 1
ATOM 647 C C . ARG A 1 81 ? -4.642 2.804 11.293 1.00 90.31 81 ARG A C 1
ATOM 649 O O . ARG A 1 81 ? -4.302 2.226 10.265 1.00 90.31 81 ARG A O 1
ATOM 656 N N . GLN A 1 82 ? -5.785 2.576 11.928 1.00 88.44 82 GLN A N 1
ATOM 657 C CA . GLN A 1 82 ? -6.842 1.679 11.462 1.00 88.44 82 GLN A CA 1
ATOM 658 C C . GLN A 1 82 ? -8.185 2.413 11.602 1.00 88.44 82 GLN A C 1
ATOM 660 O O . GLN A 1 82 ? -8.431 3.008 12.652 1.00 88.44 82 GLN A O 1
ATOM 665 N N . ARG A 1 83 ? -8.991 2.477 10.534 1.00 81.31 83 ARG A N 1
ATOM 666 C CA . ARG A 1 83 ? -10.327 3.115 10.501 1.00 81.31 83 ARG A CA 1
ATOM 667 C C . ARG A 1 83 ? -11.245 2.455 9.479 1.00 81.31 83 ARG A C 1
ATOM 669 O O . ARG A 1 83 ? -10.726 1.861 8.512 1.00 81.31 83 ARG A O 1
#

Radius of gyration: 14.65 Å; chains: 1; bounding box: 37×22×38 Å

pLDDT: mean 76.95, std 19.29, range [38.81, 96.31]

InterPro domains:
  IPR020323 Protein of unknown function DUF2716 [PF10898] (24-65)